Protein AF-A0A7V5FPJ2-F1 (afdb_monomer)

Nearest PDB structures (foldseek):
  6b4i-assembly2_A  TM=3.600E-01  e=8.249E+0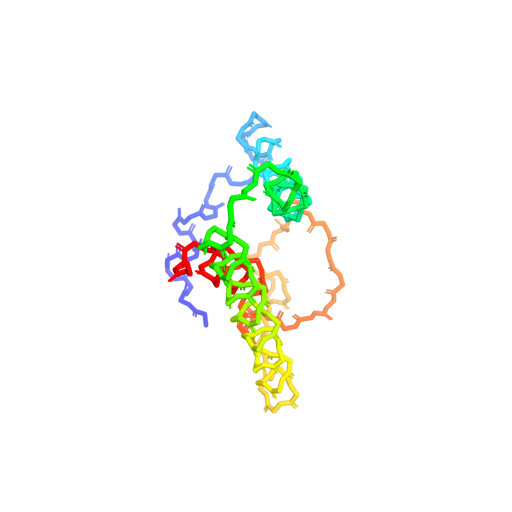0  Homo sapiens

Sequence (111 aa):
MNVILFTWLHEGAGDQPVLDFLSVIAAELTPYLVIACMAIFWFTADHKGKKILLEGAAVVVFGLLVNQLITFFYFHPRPYMMGLCNPLIPHGPETSFPSDHATLFFGAAFA

Foldseek 3Di:
DPLVVVCVVCVCAPVDVVVLVVVVCCVPCVLVVLVVVLVVCCVVDDPVSVVLSVQLVVQLVVLVVVQVVCQVVDAAWDCVSVVNDDDSDDDDTGGPPPPSVVSSVVSNVVD

Radius of gyration: 16.8 Å; Cα contacts (8 Å, |Δi|>4): 78; chains: 1; bounding box: 38×24×44 Å

Mean predicted aligned error: 3.61 Å

Solvent-accessible surface area (backbone atoms only — not comparable to full-atom values): 6474 Å² total; per-residue (Å²): 133,64,61,71,64,46,50,69,70,48,73,59,67,88,79,36,71,68,62,44,50,51,51,52,48,46,69,66,47,49,66,56,49,53,55,49,50,56,57,55,45,59,77,73,43,53,77,67,50,42,51,36,52,50,51,11,51,49,42,24,54,51,44,53,52,51,36,53,55,45,39,74,80,41,82,34,80,34,60,50,81,71,70,72,48,83,68,94,68,89,75,77,96,55,63,53,41,65,52,66,69,59,39,42,54,52,26,53,70,76,75

pLDDT: mean 93.61, std 4.57, range [59.78, 97.88]

Secondary structure (DSSP, 8-state):
--HHHHHHHHTTTTT-HHHHHHHHHHHHHHHHHHHHHHHHHHHH--HHHHHHHHHHHHHHHHHHHHHHHHHHH---B-GGGGTS---SS---S-B-SS-HHHHHHHHHH--

Structure (mmCIF, N/CA/C/O backbone):
data_AF-A0A7V5FPJ2-F1
#
_entry.id   AF-A0A7V5FPJ2-F1
#
loop_
_atom_site.group_PDB
_atom_site.id
_atom_site.type_symbol
_atom_site.label_atom_id
_atom_site.label_alt_id
_atom_site.label_comp_id
_atom_site.label_asym_id
_atom_site.label_entity_id
_atom_site.label_seq_id
_atom_site.pdbx_PDB_ins_code
_atom_site.Cartn_x
_atom_site.Cartn_y
_atom_site.Cartn_z
_atom_site.occupancy
_atom_site.B_iso_or_equiv
_atom_site.auth_seq_id
_atom_site.auth_comp_id
_atom_site.auth_asym_id
_atom_site.auth_atom_id
_atom_site.pdbx_PDB_model_num
ATOM 1 N N . MET A 1 1 ? -0.888 1.074 -17.060 1.00 85.44 1 MET A N 1
ATOM 2 C CA . MET A 1 1 ? 0.102 1.867 -16.312 1.00 85.44 1 MET A CA 1
ATOM 3 C C . MET A 1 1 ? 0.395 3.121 -17.113 1.00 85.44 1 MET A C 1
ATOM 5 O O . MET A 1 1 ? 0.521 3.021 -18.327 1.00 85.44 1 MET A O 1
ATOM 9 N N . ASN A 1 2 ? 0.478 4.286 -16.468 1.00 92.50 2 ASN A N 1
ATOM 10 C CA . ASN A 1 2 ? 0.911 5.512 -17.136 1.00 92.50 2 ASN A CA 1
ATOM 11 C C . ASN A 1 2 ? 2.446 5.557 -17.147 1.00 92.50 2 ASN A C 1
ATOM 13 O O . ASN A 1 2 ? 3.058 5.801 -16.110 1.00 92.50 2 ASN A O 1
ATOM 17 N N . VAL A 1 3 ? 3.048 5.281 -18.305 1.00 92.75 3 VAL A N 1
ATOM 18 C CA . VAL A 1 3 ? 4.508 5.172 -18.443 1.00 92.75 3 VAL A CA 1
ATOM 19 C C . VAL A 1 3 ? 5.196 6.510 -18.182 1.00 92.75 3 VAL A C 1
ATOM 21 O O . VAL A 1 3 ? 6.197 6.519 -17.484 1.00 92.75 3 VAL A O 1
ATOM 24 N N . ILE A 1 4 ? 4.632 7.628 -18.652 1.00 94.00 4 ILE A N 1
ATOM 25 C CA . ILE A 1 4 ? 5.223 8.968 -18.479 1.00 94.00 4 ILE A CA 1
ATOM 26 C C . ILE A 1 4 ? 5.321 9.326 -16.993 1.00 94.00 4 ILE A C 1
ATOM 28 O O . ILE A 1 4 ? 6.367 9.760 -16.514 1.00 94.00 4 ILE A O 1
ATOM 32 N N . LEU A 1 5 ? 4.230 9.120 -16.251 1.00 93.25 5 LEU A N 1
ATOM 33 C CA . LEU A 1 5 ? 4.215 9.389 -14.814 1.00 93.25 5 LEU A CA 1
ATOM 34 C C . LEU A 1 5 ? 5.161 8.446 -14.061 1.00 93.25 5 LEU A C 1
ATOM 36 O O . LEU A 1 5 ? 5.866 8.878 -13.153 1.00 93.25 5 LEU A O 1
ATOM 40 N N . PHE A 1 6 ? 5.188 7.169 -14.450 1.00 94.00 6 PHE A N 1
ATOM 41 C CA . PHE A 1 6 ? 6.094 6.190 -13.861 1.00 94.00 6 PHE A CA 1
ATOM 42 C C . PHE A 1 6 ? 7.561 6.581 -14.063 1.00 94.00 6 PHE A C 1
ATOM 44 O O . PHE A 1 6 ? 8.308 6.595 -13.092 1.00 94.00 6 PHE A O 1
ATOM 51 N N . THR A 1 7 ? 7.970 6.936 -15.286 1.00 92.00 7 THR A N 1
ATOM 52 C CA . THR A 1 7 ? 9.364 7.299 -15.577 1.00 92.00 7 THR A CA 1
ATOM 53 C C . THR A 1 7 ? 9.798 8.532 -14.798 1.00 92.00 7 THR A C 1
ATOM 55 O O . THR A 1 7 ? 10.891 8.525 -14.253 1.00 92.00 7 THR A O 1
ATOM 58 N N . TRP A 1 8 ? 8.927 9.539 -14.668 1.00 92.44 8 TRP A N 1
ATOM 59 C CA . TRP A 1 8 ? 9.228 10.741 -13.885 1.00 92.44 8 TRP A CA 1
ATOM 60 C C . TRP A 1 8 ? 9.426 10.441 -12.390 1.00 92.44 8 TRP A C 1
ATOM 62 O O . TRP A 1 8 ? 10.314 11.001 -11.759 1.00 92.44 8 TRP A O 1
ATOM 72 N N 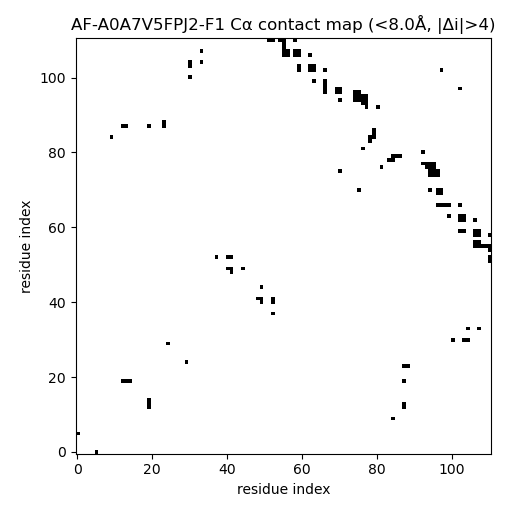. LEU A 1 9 ? 8.630 9.530 -11.817 1.00 90.31 9 LEU A N 1
ATOM 73 C CA . LEU A 1 9 ? 8.780 9.116 -10.416 1.00 90.31 9 LEU A CA 1
ATOM 74 C C . LEU A 1 9 ? 9.978 8.182 -10.191 1.00 90.31 9 LEU A C 1
ATOM 76 O O . LEU A 1 9 ? 10.580 8.207 -9.121 1.00 90.31 9 LEU A O 1
ATOM 80 N N . HIS A 1 10 ? 10.292 7.329 -11.165 1.00 91.19 10 HIS A N 1
ATOM 81 C CA . HIS A 1 10 ? 11.322 6.299 -11.039 1.00 91.19 10 HIS A CA 1
ATOM 82 C C . HIS A 1 10 ? 12.739 6.802 -11.361 1.00 91.19 10 HIS A C 1
ATOM 84 O O . HIS A 1 10 ? 13.696 6.133 -10.996 1.00 91.19 10 HIS A O 1
ATOM 90 N N . GLU A 1 11 ? 12.888 7.967 -12.002 1.00 88.00 11 GLU A N 1
ATOM 91 C CA . GLU A 1 11 ? 14.166 8.493 -12.518 1.00 88.00 11 GLU A CA 1
ATOM 92 C C . GLU A 1 11 ? 15.311 8.542 -11.486 1.00 88.00 11 GLU A C 1
ATOM 94 O O . GLU A 1 11 ? 16.468 8.425 -11.867 1.00 88.00 11 GLU A O 1
ATOM 99 N N . GLY A 1 12 ? 15.010 8.678 -10.189 1.00 83.75 12 GLY A N 1
ATOM 100 C CA . GLY A 1 12 ? 16.017 8.704 -9.118 1.00 83.75 12 GLY A CA 1
ATOM 101 C C . GLY A 1 12 ? 16.215 7.394 -8.345 1.00 83.75 12 GLY A C 1
ATOM 102 O O . GLY A 1 12 ? 16.991 7.381 -7.390 1.00 83.75 12 GLY A O 1
ATOM 103 N N . ALA A 1 13 ? 15.495 6.322 -8.686 1.00 89.81 13 ALA A N 1
ATOM 104 C CA . ALA A 1 13 ? 15.542 5.067 -7.939 1.00 89.81 13 ALA A CA 1
ATOM 105 C C . ALA A 1 13 ? 16.827 4.280 -8.240 1.00 89.81 13 ALA A C 1
ATOM 107 O O . ALA A 1 13 ? 17.144 4.017 -9.398 1.00 89.81 13 ALA A O 1
ATOM 108 N N . GLY A 1 14 ? 17.535 3.850 -7.195 1.00 90.69 14 GLY A N 1
ATOM 109 C CA . GLY A 1 14 ? 18.789 3.092 -7.296 1.00 90.69 14 GLY A CA 1
ATOM 110 C C . GLY A 1 14 ? 20.052 3.958 -7.278 1.00 90.69 14 GLY A C 1
ATOM 111 O O . GLY A 1 14 ? 21.137 3.435 -7.025 1.00 90.69 14 GLY A O 1
ATOM 112 N N . ASP A 1 15 ? 19.909 5.271 -7.476 1.00 92.62 15 ASP A N 1
ATOM 113 C CA . ASP A 1 15 ? 21.008 6.245 -7.458 1.00 92.62 15 ASP A CA 1
ATOM 114 C C . ASP A 1 15 ? 21.033 7.096 -6.173 1.00 92.62 15 ASP A C 1
ATOM 116 O O . ASP A 1 15 ? 21.953 7.891 -5.966 1.00 92.62 15 ASP A O 1
ATOM 120 N N . GLN A 1 16 ? 20.038 6.952 -5.287 1.00 93.31 16 GLN A N 1
ATOM 121 C CA . GLN A 1 16 ? 19.859 7.786 -4.092 1.00 93.31 16 GLN A CA 1
ATOM 122 C C . GLN A 1 16 ? 19.749 6.919 -2.827 1.00 93.31 16 GLN A C 1
ATOM 124 O O . GLN A 1 16 ? 18.652 6.745 -2.291 1.00 93.31 16 GLN A O 1
ATOM 129 N N . PRO A 1 17 ? 20.878 6.439 -2.261 1.00 93.44 17 PRO A N 1
ATOM 130 C CA . PRO A 1 17 ? 20.878 5.384 -1.243 1.00 93.44 17 PRO A CA 1
ATOM 131 C C . PRO A 1 17 ? 19.996 5.657 -0.020 1.00 93.44 17 PRO A C 1
ATOM 133 O O . PRO A 1 17 ? 19.364 4.745 0.506 1.00 93.44 17 PRO A O 1
ATOM 136 N N . VAL A 1 18 ? 19.934 6.911 0.443 1.00 95.56 18 VAL A N 1
ATOM 137 C CA . VAL A 1 18 ? 19.107 7.292 1.599 1.00 95.56 18 VAL A CA 1
ATOM 138 C C . VAL A 1 18 ? 17.619 7.231 1.257 1.00 95.56 18 VAL A C 1
ATOM 140 O O . VAL A 1 18 ? 16.837 6.696 2.039 1.00 95.56 18 VAL A O 1
ATOM 143 N N . LEU A 1 19 ? 17.217 7.761 0.099 1.00 94.75 19 LEU A N 1
ATOM 144 C CA . LEU A 1 19 ? 15.818 7.740 -0.331 1.00 94.75 19 LEU A CA 1
ATOM 145 C C . LEU A 1 19 ? 15.368 6.321 -0.677 1.00 94.75 19 LEU A C 1
ATOM 147 O O . LEU A 1 19 ? 14.262 5.934 -0.303 1.00 94.75 19 LEU A O 1
ATOM 151 N N . ASP A 1 20 ? 16.233 5.536 -1.316 1.00 94.94 20 ASP A N 1
ATOM 152 C CA . ASP A 1 20 ? 15.973 4.133 -1.628 1.00 94.94 20 ASP A CA 1
ATOM 153 C C . ASP A 1 20 ? 15.770 3.328 -0.340 1.00 94.94 20 ASP A C 1
ATOM 155 O O . ASP A 1 20 ? 14.763 2.639 -0.189 1.00 94.94 20 ASP A O 1
ATOM 159 N N . PHE A 1 21 ? 16.665 3.489 0.640 1.00 95.56 21 PHE A N 1
ATOM 160 C CA . PHE A 1 21 ? 16.553 2.840 1.945 1.00 95.56 21 PHE A CA 1
ATOM 161 C C . PHE A 1 21 ? 15.261 3.216 2.680 1.00 95.56 21 PHE A C 1
ATOM 163 O O . PHE A 1 21 ? 14.549 2.338 3.167 1.00 95.56 21 PHE A O 1
ATOM 170 N N . LEU A 1 22 ? 14.924 4.510 2.731 1.00 96.19 22 LEU A N 1
ATOM 171 C CA . LEU A 1 22 ? 13.682 4.974 3.353 1.00 96.19 22 LEU A CA 1
ATOM 172 C C . LEU A 1 22 ? 12.445 4.431 2.630 1.00 96.19 22 LEU A C 1
ATOM 174 O O . LEU A 1 22 ? 11.480 4.054 3.290 1.00 96.19 22 LEU A O 1
ATOM 178 N N . SER A 1 23 ? 12.479 4.356 1.299 1.00 94.31 23 SER A N 1
ATOM 179 C CA . SER A 1 23 ? 11.376 3.832 0.487 1.00 94.31 23 SER A CA 1
ATOM 180 C C . SER A 1 23 ? 11.168 2.335 0.711 1.00 94.31 23 SER A C 1
ATOM 182 O O . SER A 1 23 ? 10.029 1.897 0.869 1.00 94.31 23 SER A O 1
ATOM 184 N N . VAL A 1 24 ? 12.254 1.558 0.789 1.00 95.75 24 VAL A N 1
ATOM 185 C CA . VAL A 1 24 ? 12.203 0.119 1.087 1.00 95.75 24 VAL A CA 1
ATOM 186 C C . VAL A 1 24 ? 11.661 -0.121 2.493 1.00 95.75 24 VAL A C 1
ATOM 188 O O . VAL A 1 24 ? 10.699 -0.869 2.654 1.00 95.75 24 VAL A O 1
ATOM 191 N N . ILE A 1 25 ? 12.202 0.572 3.503 1.00 96.69 25 ILE A N 1
ATOM 192 C CA . ILE A 1 25 ? 11.703 0.452 4.880 1.00 96.69 25 ILE A CA 1
ATOM 193 C C . ILE A 1 25 ? 10.237 0.850 4.964 1.00 96.69 25 ILE A C 1
ATOM 195 O O . ILE A 1 25 ? 9.461 0.158 5.617 1.00 96.69 25 ILE A O 1
ATOM 199 N N . ALA A 1 26 ? 9.836 1.942 4.314 1.00 95.50 26 ALA A N 1
ATOM 200 C CA . ALA A 1 26 ? 8.443 2.351 4.301 1.00 95.50 26 ALA A CA 1
ATOM 201 C C . ALA A 1 26 ? 7.561 1.252 3.693 1.00 95.50 26 ALA A C 1
ATOM 203 O O . ALA A 1 26 ? 6.574 0.867 4.315 1.00 95.50 26 ALA A O 1
ATOM 204 N N . ALA A 1 27 ? 7.926 0.699 2.534 1.00 94.56 27 ALA A N 1
ATOM 205 C CA . ALA A 1 27 ? 7.145 -0.335 1.859 1.00 94.56 27 ALA A CA 1
ATOM 206 C C . ALA A 1 27 ? 7.007 -1.630 2.681 1.00 94.56 27 ALA A C 1
ATOM 208 O O . ALA A 1 27 ? 5.928 -2.229 2.696 1.00 94.56 27 ALA A O 1
ATOM 209 N N . GLU A 1 28 ? 8.064 -2.048 3.382 1.00 95.12 28 GLU A N 1
ATOM 210 C CA . GLU A 1 28 ? 8.045 -3.271 4.190 1.00 95.12 28 GLU A CA 1
ATOM 211 C C . GLU A 1 28 ? 7.397 -3.065 5.563 1.00 95.12 28 GLU A C 1
ATOM 213 O O . GLU A 1 28 ? 6.606 -3.900 5.989 1.00 95.12 28 GLU A O 1
ATOM 218 N N . LEU A 1 29 ? 7.688 -1.964 6.262 1.00 96.12 29 LEU A N 1
ATOM 219 C CA . LEU A 1 29 ? 7.291 -1.772 7.660 1.00 96.12 29 LEU A CA 1
ATOM 220 C C . LEU A 1 29 ? 5.854 -1.255 7.818 1.00 96.12 29 LEU A C 1
ATOM 222 O O . LEU A 1 29 ? 5.160 -1.623 8.768 1.00 96.12 29 LEU A O 1
ATOM 226 N N . THR A 1 30 ? 5.393 -0.384 6.918 1.00 94.12 30 THR A N 1
ATOM 227 C CA . THR A 1 30 ? 4.127 0.343 7.115 1.00 94.12 30 THR A CA 1
ATOM 228 C C . THR A 1 30 ? 2.870 -0.536 7.165 1.00 94.12 30 THR A C 1
ATOM 230 O O . THR A 1 30 ? 2.012 -0.228 7.997 1.00 94.12 30 THR A O 1
ATOM 233 N N . PRO A 1 31 ? 2.732 -1.653 6.415 1.00 94.81 31 PRO A N 1
ATOM 234 C CA . PRO A 1 31 ? 1.587 -2.551 6.589 1.00 94.81 31 PRO A CA 1
ATOM 235 C C . PRO A 1 31 ? 1.500 -3.125 8.008 1.00 94.81 31 PRO A C 1
ATOM 237 O O . PRO A 1 31 ? 0.424 -3.153 8.609 1.00 94.81 31 PRO A O 1
ATOM 240 N N . TYR A 1 32 ? 2.642 -3.514 8.585 1.00 95.69 32 TYR A N 1
ATOM 241 C CA . TYR A 1 32 ? 2.702 -4.023 9.956 1.00 95.69 32 TYR A CA 1
ATOM 242 C C . TYR A 1 32 ? 2.378 -2.939 10.981 1.00 95.69 32 TYR A C 1
ATOM 244 O O . TYR A 1 32 ? 1.699 -3.221 11.967 1.00 95.69 32 TYR A O 1
ATOM 252 N N . LEU A 1 33 ? 2.810 -1.695 10.741 1.00 95.75 33 LEU A N 1
ATOM 253 C CA . LEU A 1 33 ? 2.463 -0.565 11.605 1.00 95.75 33 LEU A CA 1
ATOM 254 C C . LEU A 1 33 ? 0.958 -0.307 11.629 1.00 95.75 33 LEU A C 1
ATOM 256 O O . LEU A 1 33 ? 0.415 -0.089 12.706 1.00 95.75 33 LEU A O 1
ATOM 260 N N . VAL A 1 34 ? 0.267 -0.378 10.486 1.00 94.69 34 VAL A N 1
ATOM 261 C CA . VAL A 1 34 ? -1.198 -0.222 10.444 1.00 94.69 34 VAL A CA 1
ATOM 262 C C . VAL A 1 34 ? -1.877 -1.286 11.304 1.00 94.69 34 VAL A C 1
ATOM 264 O O . VAL A 1 34 ? -2.680 -0.950 12.175 1.00 94.69 34 VAL A O 1
ATOM 267 N N . ILE A 1 35 ? -1.502 -2.557 11.129 1.00 93.81 35 ILE A N 1
ATOM 268 C CA . ILE A 1 35 ? -2.067 -3.672 11.903 1.00 93.81 35 ILE A CA 1
ATOM 269 C C . ILE A 1 35 ? -1.779 -3.499 13.401 1.00 93.81 35 ILE A C 1
ATOM 271 O O . ILE A 1 35 ? -2.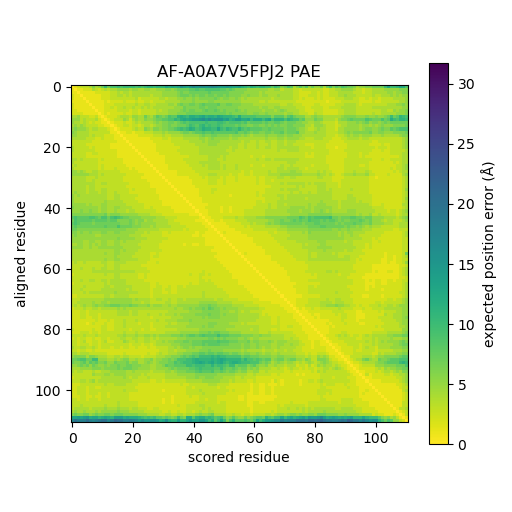682 -3.645 14.227 1.00 93.81 35 ILE A O 1
ATOM 275 N N . ALA A 1 36 ? -0.542 -3.148 13.763 1.00 95.75 36 ALA A N 1
ATOM 276 C CA . ALA A 1 36 ? -0.148 -2.923 15.149 1.00 95.75 36 ALA A CA 1
ATOM 277 C C . ALA A 1 36 ? -0.912 -1.751 15.780 1.00 95.75 36 ALA A C 1
ATOM 279 O O . ALA A 1 36 ? -1.414 -1.885 16.893 1.00 95.75 36 ALA A O 1
ATOM 280 N N . CYS A 1 37 ? -1.065 -0.630 15.070 1.00 94.75 37 CYS A N 1
ATOM 281 C CA . CYS A 1 37 ? -1.843 0.518 15.533 1.00 94.75 37 CYS A CA 1
ATOM 282 C C . CYS A 1 37 ? -3.304 0.141 15.788 1.00 94.75 37 CYS A C 1
ATOM 284 O O . CYS A 1 37 ? -3.827 0.440 16.860 1.00 94.75 37 CYS A O 1
ATOM 286 N N . MET A 1 38 ? -3.953 -0.563 14.855 1.00 94.12 38 MET A N 1
ATOM 287 C CA . MET A 1 38 ? -5.332 -1.029 15.042 1.00 94.12 38 MET A CA 1
ATOM 288 C C . MET A 1 38 ? -5.455 -1.966 16.251 1.00 94.12 38 MET A C 1
ATOM 290 O O . MET A 1 38 ? -6.379 -1.824 17.053 1.00 94.12 38 MET A O 1
ATOM 294 N N . ALA A 1 39 ? -4.497 -2.882 16.425 1.00 95.31 39 ALA A N 1
ATOM 295 C CA . ALA A 1 39 ? -4.462 -3.798 17.561 1.00 95.31 39 ALA A CA 1
ATOM 296 C C . ALA A 1 39 ? -4.242 -3.070 18.897 1.00 95.31 39 ALA A C 1
ATOM 298 O O . ALA A 1 39 ? -4.912 -3.379 19.876 1.00 95.31 39 ALA A O 1
ATOM 299 N N . ILE A 1 40 ? -3.346 -2.082 18.954 1.00 96.25 40 ILE A N 1
ATOM 300 C CA . ILE A 1 40 ? -3.098 -1.283 20.163 1.00 96.25 40 ILE A CA 1
ATOM 301 C C . ILE A 1 40 ? -4.334 -0.448 20.507 1.00 96.25 40 ILE A C 1
ATOM 303 O O . ILE A 1 40 ? -4.787 -0.464 21.655 1.00 96.25 40 ILE A O 1
ATOM 307 N N . PHE A 1 41 ? -4.920 0.238 19.520 1.00 95.38 41 PHE A N 1
ATOM 308 C CA . PHE A 1 41 ? -6.112 1.056 19.736 1.00 95.38 41 PHE A CA 1
ATOM 309 C C . PHE A 1 41 ? -7.324 0.231 20.154 1.00 95.38 41 PHE A C 1
ATOM 311 O O . PHE A 1 41 ? -8.162 0.729 20.897 1.00 95.38 41 PHE A O 1
ATOM 318 N N . TRP A 1 42 ? -7.404 -1.046 19.784 1.00 96.12 42 TRP A N 1
ATOM 319 C CA . TRP A 1 42 ? -8.465 -1.928 20.267 1.00 96.12 42 TRP A CA 1
ATOM 320 C C . TRP A 1 42 ? -8.522 -2.032 21.802 1.00 96.12 42 TRP A C 1
ATOM 322 O O . TRP A 1 42 ? -9.610 -2.134 22.379 1.00 96.12 42 TRP A O 1
ATOM 332 N N . PHE A 1 43 ? -7.369 -1.994 22.477 1.00 96.50 43 PHE A N 1
ATOM 333 C CA . PHE A 1 43 ? -7.298 -2.111 23.937 1.00 96.50 43 PHE A CA 1
ATOM 334 C C . PHE A 1 43 ? -7.553 -0.792 24.668 1.00 96.50 43 PHE A C 1
ATOM 336 O O . PHE A 1 43 ? -7.949 -0.819 25.831 1.00 96.50 43 PHE A O 1
ATOM 343 N N . THR A 1 44 ? -7.354 0.347 24.004 1.00 95.88 44 THR A N 1
ATOM 344 C CA . THR A 1 44 ? -7.490 1.679 24.612 1.00 95.88 44 THR A CA 1
ATOM 345 C C . THR A 1 44 ? -8.758 2.422 24.187 1.00 95.88 44 THR A C 1
ATOM 347 O O . THR A 1 44 ? -9.183 3.335 24.891 1.00 95.88 44 THR A O 1
ATOM 350 N N . ALA A 1 45 ? -9.386 2.034 23.073 1.00 95.75 45 ALA A N 1
ATOM 351 C CA . ALA A 1 45 ? -10.578 2.683 22.541 1.00 95.75 45 ALA A CA 1
ATOM 352 C C . ALA A 1 45 ? -11.847 2.385 23.356 1.00 95.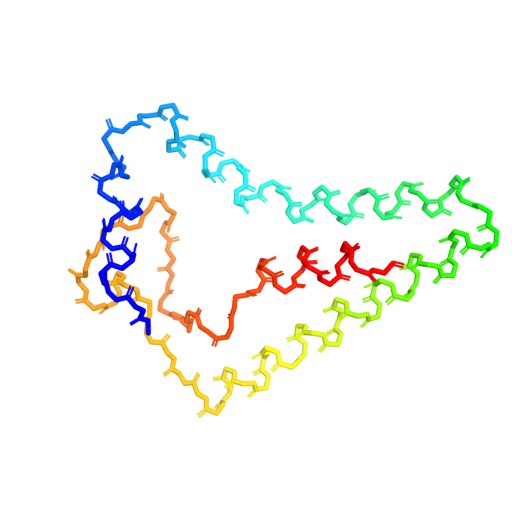75 45 ALA A C 1
ATOM 354 O O . ALA A 1 45 ? -12.057 1.283 23.873 1.00 95.75 45 ALA A O 1
ATOM 355 N N . ASP A 1 46 ? -12.741 3.372 23.394 1.00 96.75 46 ASP A N 1
ATOM 356 C CA . ASP A 1 46 ? -14.104 3.233 23.893 1.00 96.75 46 ASP A CA 1
ATOM 357 C C . ASP A 1 46 ? -14.998 2.464 22.894 1.00 96.75 46 ASP A C 1
ATOM 359 O O . ASP A 1 46 ? -14.564 2.035 21.823 1.00 96.75 46 ASP A O 1
ATOM 363 N N . HIS A 1 47 ? -16.278 2.270 23.226 1.00 96.06 47 HIS A N 1
ATOM 364 C CA . HIS A 1 47 ? -17.200 1.527 22.358 1.00 96.06 47 HIS A CA 1
ATOM 365 C C . HIS A 1 47 ? -17.305 2.137 20.948 1.00 96.06 47 HIS A C 1
ATOM 367 O O . HIS A 1 47 ? -17.407 1.411 19.958 1.00 96.06 47 HIS A O 1
ATOM 373 N N . LYS A 1 48 ? -17.281 3.472 20.838 1.00 95.19 48 LYS A N 1
ATOM 374 C CA . LYS A 1 48 ? -17.360 4.158 19.546 1.00 95.19 48 LYS A CA 1
ATOM 375 C C . LYS A 1 48 ? -16.089 3.931 18.727 1.00 95.19 48 LYS A C 1
ATOM 377 O O . LYS A 1 48 ? -16.195 3.567 17.559 1.00 95.19 48 LYS A O 1
ATOM 382 N N . GLY A 1 49 ? -14.912 4.079 19.333 1.00 95.06 49 GLY A N 1
ATOM 383 C CA . GLY A 1 49 ? -13.632 3.833 18.670 1.00 95.06 49 GLY A CA 1
ATOM 384 C C . GLY A 1 49 ? -13.472 2.380 18.223 1.00 95.06 49 GLY A C 1
ATOM 385 O O . GLY A 1 49 ? -13.030 2.131 17.108 1.00 95.06 49 GLY A O 1
ATOM 386 N N . LYS A 1 50 ? -13.928 1.406 19.021 1.00 96.00 50 LYS A N 1
ATOM 387 C CA . LYS A 1 50 ? -13.930 -0.010 18.610 1.00 96.00 50 LYS A CA 1
ATOM 388 C C . LYS A 1 50 ? -14.816 -0.276 17.394 1.00 96.00 50 LYS A C 1
ATOM 390 O O . LYS A 1 50 ? -14.435 -1.072 16.542 1.00 96.00 50 LYS A O 1
ATOM 395 N N . LYS A 1 51 ? -15.970 0.393 17.290 1.00 95.56 51 LYS A N 1
ATOM 396 C CA . LYS A 1 51 ? -16.837 0.296 16.105 1.00 95.56 51 LYS A CA 1
ATOM 397 C C . LYS A 1 51 ? -16.124 0.813 14.854 1.00 95.56 51 LYS A C 1
ATOM 399 O O . LYS A 1 51 ? -16.135 0.122 13.846 1.00 95.56 51 LYS A O 1
ATOM 404 N N . ILE A 1 52 ? -15.450 1.959 14.962 1.00 94.69 52 ILE A N 1
ATOM 405 C CA . ILE A 1 52 ? -14.649 2.549 13.877 1.00 94.69 52 ILE A CA 1
ATOM 406 C C . ILE A 1 52 ? -13.524 1.597 13.447 1.00 94.69 52 ILE A C 1
ATOM 408 O O . ILE A 1 52 ? -13.390 1.291 12.268 1.00 94.69 52 ILE A O 1
ATOM 412 N N . LEU A 1 53 ? -12.769 1.041 14.402 1.00 95.44 53 LEU A N 1
ATOM 413 C CA . LEU A 1 53 ? -11.705 0.073 14.109 1.00 95.44 53 LEU A CA 1
ATOM 414 C C . LEU A 1 53 ? -12.227 -1.170 13.370 1.00 95.44 53 LEU A C 1
ATOM 416 O O . LEU A 1 53 ? -11.565 -1.658 12.455 1.00 95.44 53 LEU A O 1
ATOM 420 N N . LEU A 1 54 ? -13.406 -1.680 13.746 1.00 95.38 54 LEU A N 1
ATOM 421 C CA . LEU A 1 54 ? -14.034 -2.819 13.069 1.00 95.38 54 LEU A CA 1
ATOM 422 C C . LEU A 1 54 ? -14.527 -2.465 11.665 1.00 95.38 54 LEU A C 1
ATOM 424 O O . LEU A 1 54 ? -14.354 -3.265 10.750 1.00 95.38 54 LEU A O 1
ATOM 428 N N . GLU A 1 55 ? -15.123 -1.287 11.490 1.00 94.88 55 GLU A N 1
ATOM 429 C CA . GLU A 1 55 ? -15.551 -0.784 10.182 1.00 94.88 55 GLU A CA 1
ATOM 430 C C . GLU A 1 55 ? -14.344 -0.617 9.251 1.00 94.88 55 GLU A C 1
ATOM 432 O O . GLU A 1 55 ? -14.372 -1.122 8.131 1.00 94.88 55 GLU A O 1
ATOM 437 N N . GLY A 1 56 ? -13.239 -0.044 9.737 1.00 95.12 56 GLY A N 1
ATOM 438 C CA . GLY A 1 56 ? -11.997 0.078 8.970 1.00 95.12 56 GLY A CA 1
ATOM 439 C C . GLY A 1 56 ? -11.373 -1.257 8.617 1.00 95.12 56 GLY A C 1
ATOM 440 O O . GLY A 1 56 ? -11.013 -1.482 7.462 1.00 95.12 56 GLY A O 1
ATOM 441 N N . ALA A 1 57 ? -11.325 -2.190 9.568 1.00 95.19 57 ALA A N 1
ATOM 442 C CA . ALA A 1 57 ? -10.873 -3.549 9.287 1.00 95.19 57 ALA A CA 1
ATOM 443 C C . ALA A 1 57 ? -11.749 -4.217 8.213 1.00 95.19 57 ALA A C 1
ATOM 445 O O . ALA A 1 57 ? -11.224 -4.847 7.295 1.00 95.19 57 ALA A O 1
ATOM 446 N N . ALA A 1 58 ? -13.073 -4.049 8.288 1.00 96.12 58 ALA A N 1
ATOM 447 C CA . ALA A 1 58 ? -14.001 -4.596 7.305 1.00 96.12 58 ALA A CA 1
ATOM 448 C C . ALA A 1 58 ? -13.808 -3.972 5.914 1.00 96.12 58 ALA A C 1
ATOM 450 O O . ALA A 1 58 ? -13.799 -4.705 4.926 1.00 96.12 58 ALA A O 1
ATOM 451 N N . VAL A 1 59 ? -13.599 -2.653 5.826 1.00 96.44 59 VAL A N 1
ATOM 452 C CA . VAL A 1 59 ? -13.320 -1.949 4.562 1.00 96.44 59 VAL A CA 1
ATOM 453 C C . VAL A 1 59 ? -12.009 -2.430 3.945 1.00 96.44 59 VAL A C 1
ATOM 455 O O . VAL A 1 59 ? -11.985 -2.730 2.754 1.00 96.44 59 VAL A O 1
ATOM 458 N N . VAL A 1 60 ? -10.941 -2.563 4.738 1.00 96.56 60 VAL A N 1
ATOM 459 C CA . VAL A 1 60 ? -9.651 -3.096 4.270 1.00 96.56 60 VAL A CA 1
ATOM 460 C C . VAL A 1 60 ? -9.814 -4.511 3.723 1.00 96.56 60 VAL A C 1
ATOM 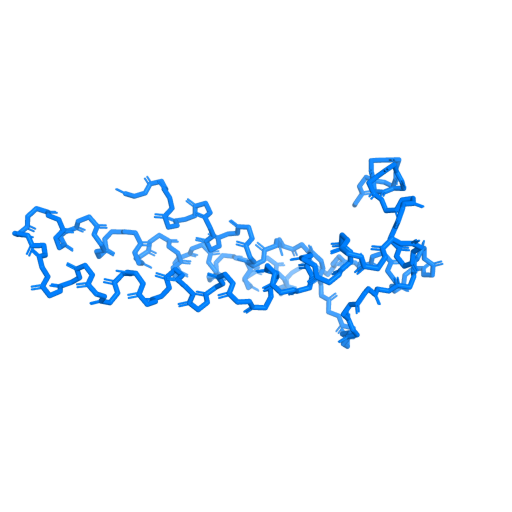462 O O . VAL A 1 60 ? -9.403 -4.784 2.597 1.00 96.56 60 VAL A O 1
ATOM 465 N N . VAL A 1 61 ? -10.440 -5.408 4.491 1.00 96.94 61 VAL A N 1
ATOM 466 C CA . VAL A 1 61 ? -10.647 -6.803 4.074 1.00 96.94 61 VAL A CA 1
ATOM 467 C C . VAL A 1 61 ? -11.480 -6.863 2.799 1.00 96.94 61 VAL A C 1
ATOM 469 O O . VAL A 1 61 ? -11.106 -7.550 1.851 1.00 96.94 61 VAL A O 1
ATOM 472 N N . PHE A 1 62 ? -12.583 -6.119 2.742 1.00 97.50 62 PHE A N 1
ATOM 473 C CA . PHE A 1 62 ? -13.433 -6.071 1.559 1.00 97.50 62 PHE A CA 1
ATOM 474 C C . PHE A 1 62 ? -12.685 -5.516 0.340 1.00 97.50 62 PHE A C 1
ATOM 476 O O . PHE A 1 62 ? -12.751 -6.105 -0.736 1.00 97.50 62 PHE A O 1
ATOM 483 N N . GLY A 1 63 ? -11.924 -4.433 0.508 1.00 96.88 63 GLY A N 1
ATOM 484 C CA . GLY A 1 63 ? -11.105 -3.848 -0.550 1.00 96.88 63 GLY A CA 1
ATOM 485 C C . GLY A 1 63 ? -10.070 -4.831 -1.098 1.00 96.88 63 GLY A C 1
ATOM 486 O O . GLY A 1 63 ? -9.956 -4.979 -2.311 1.00 96.88 63 GLY A O 1
ATOM 487 N N . LEU A 1 64 ? -9.362 -5.556 -0.228 1.00 96.88 64 LEU A N 1
ATOM 488 C CA . LEU A 1 64 ? -8.382 -6.567 -0.645 1.00 96.88 64 LEU A CA 1
ATOM 489 C C . LEU A 1 64 ? -9.041 -7.768 -1.342 1.00 96.88 64 LEU A C 1
ATOM 491 O O . LEU A 1 64 ? -8.495 -8.292 -2.311 1.00 96.88 64 LEU A O 1
ATOM 495 N N . LEU A 1 65 ? -10.241 -8.177 -0.918 1.00 97.88 65 LEU A N 1
ATOM 496 C CA . LEU A 1 65 ? -11.015 -9.195 -1.637 1.00 97.88 65 LEU A CA 1
ATOM 497 C C . LEU A 1 65 ? -11.391 -8.722 -3.046 1.00 97.88 65 LEU A C 1
ATOM 499 O O . LEU A 1 65 ? -11.262 -9.481 -4.005 1.00 97.88 65 LEU A O 1
ATOM 503 N N . VAL A 1 66 ? -11.811 -7.463 -3.191 1.00 97.31 66 VAL A N 1
ATOM 504 C CA . VAL A 1 66 ? -12.096 -6.864 -4.501 1.00 97.31 66 VAL A CA 1
ATOM 505 C C . VAL A 1 66 ? -10.828 -6.774 -5.354 1.00 97.31 66 VAL A C 1
ATOM 507 O O . VAL A 1 66 ? -10.884 -7.139 -6.528 1.00 97.31 66 VAL A O 1
ATOM 510 N N . ASN A 1 67 ? -9.681 -6.381 -4.783 1.00 96.69 67 ASN A N 1
ATOM 511 C CA . ASN A 1 67 ? -8.389 -6.421 -5.477 1.00 96.69 67 ASN A CA 1
ATOM 512 C C . ASN A 1 67 ? -8.114 -7.822 -6.032 1.00 96.69 67 ASN A C 1
ATOM 514 O O . ASN A 1 67 ? -7.845 -7.962 -7.223 1.00 96.69 67 ASN A O 1
ATOM 518 N N . GLN A 1 68 ? -8.243 -8.858 -5.198 1.00 95.50 68 GLN A N 1
ATOM 519 C CA . GLN A 1 68 ? -7.972 -10.238 -5.599 1.00 95.50 68 GLN A CA 1
ATOM 520 C C . GLN A 1 68 ? -8.917 -10.724 -6.705 1.00 95.50 68 GLN A C 1
ATOM 522 O O . GLN A 1 68 ? -8.488 -11.419 -7.629 1.00 95.50 68 GLN A O 1
ATOM 527 N N . LEU A 1 69 ? -10.194 -10.340 -6.643 1.00 97.12 69 LEU A N 1
ATOM 528 C CA . LEU A 1 69 ? -11.156 -10.630 -7.704 1.00 97.12 69 LEU A CA 1
ATOM 529 C C . LEU A 1 69 ? -10.767 -9.941 -9.015 1.00 97.12 69 LEU A C 1
ATOM 531 O O . LEU A 1 69 ? -10.795 -10.580 -10.061 1.00 97.12 69 LEU A O 1
ATOM 535 N N . ILE A 1 70 ? -10.359 -8.669 -8.977 1.00 96.62 70 ILE A N 1
ATOM 536 C CA . ILE A 1 70 ? -9.897 -7.955 -10.176 1.00 96.62 70 ILE A CA 1
ATOM 537 C C . ILE A 1 70 ? -8.658 -8.643 -10.756 1.00 96.62 70 ILE A C 1
ATOM 539 O O . ILE A 1 70 ? -8.634 -8.917 -11.953 1.00 96.62 70 ILE A O 1
ATOM 543 N N . THR A 1 71 ? -7.678 -8.992 -9.920 1.00 94.38 71 THR A N 1
ATOM 544 C CA . THR A 1 71 ? -6.458 -9.712 -10.317 1.00 94.38 71 THR A CA 1
ATOM 545 C C . THR A 1 71 ? -6.757 -11.025 -11.037 1.00 94.38 71 THR A C 1
ATOM 547 O O . THR A 1 71 ? -6.047 -11.390 -11.973 1.00 94.38 71 THR A O 1
ATOM 550 N N . PHE A 1 72 ? -7.818 -11.728 -10.634 1.00 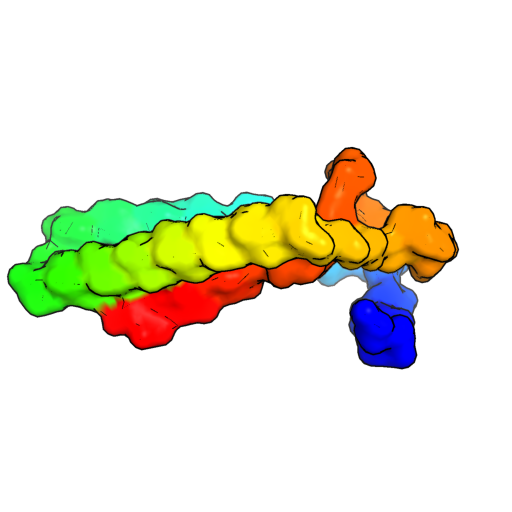93.62 72 PHE A N 1
ATOM 551 C CA . PHE A 1 72 ? -8.226 -12.979 -11.269 1.00 93.62 72 PHE A CA 1
ATOM 552 C C . PHE A 1 72 ? -8.674 -12.789 -12.727 1.00 93.62 72 PHE A C 1
ATOM 554 O O . PHE A 1 72 ? -8.418 -13.650 -13.567 1.00 93.62 72 PHE A O 1
ATOM 561 N N . PHE A 1 73 ? -9.320 -11.663 -13.045 1.00 96.25 73 PHE A N 1
ATOM 562 C CA . PHE A 1 73 ? -9.837 -11.381 -14.390 1.00 96.25 73 PHE A CA 1
ATOM 563 C C . PHE A 1 73 ? -8.939 -10.457 -15.218 1.00 96.25 73 PHE A C 1
ATOM 565 O O . PHE A 1 73 ? -9.062 -10.418 -16.442 1.00 96.25 73 PHE A O 1
ATOM 572 N N . TYR A 1 74 ? -8.053 -9.700 -14.574 1.00 95.12 74 TYR A N 1
ATOM 573 C CA . TYR A 1 74 ? -7.241 -8.677 -15.214 1.00 95.12 74 TYR A CA 1
ATOM 574 C C . TYR A 1 74 ? -5.798 -8.732 -14.721 1.00 95.12 74 TYR A C 1
ATOM 576 O O . TYR A 1 74 ? -5.420 -8.137 -13.712 1.00 95.12 74 TYR A O 1
ATOM 584 N N . PHE A 1 75 ? -4.968 -9.424 -15.495 1.00 95.00 75 PHE A N 1
ATOM 585 C CA . PHE A 1 75 ? -3.530 -9.381 -15.306 1.00 95.00 75 PHE A CA 1
ATOM 586 C C . PHE A 1 75 ? -2.965 -8.079 -15.881 1.00 95.00 75 PHE A C 1
ATOM 588 O O . PHE A 1 75 ? -3.069 -7.822 -17.083 1.00 95.00 75 PHE A O 1
ATOM 595 N N . HIS A 1 76 ? -2.331 -7.270 -15.033 1.00 94.25 76 HIS A N 1
ATOM 596 C CA . HIS A 1 76 ? -1.646 -6.056 -15.456 1.00 94.25 76 HIS A CA 1
ATOM 597 C C . HIS A 1 76 ? -0.148 -6.147 -15.140 1.00 94.25 76 HIS A C 1
ATOM 599 O O . HIS A 1 76 ? 0.206 -6.203 -13.962 1.00 94.25 76 HIS A O 1
ATOM 605 N N . PRO A 1 77 ? 0.751 -6.170 -16.143 1.00 94.25 77 PRO A N 1
ATOM 606 C CA . PRO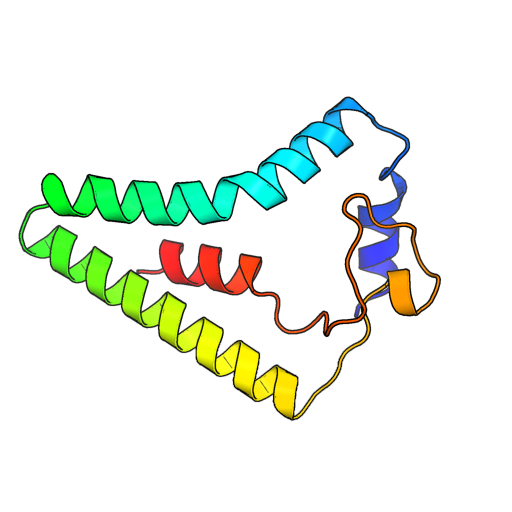 A 1 77 ? 2.174 -6.374 -15.896 1.00 94.25 77 PRO A CA 1
ATOM 607 C C . PRO A 1 77 ? 2.792 -5.193 -15.141 1.00 94.25 77 PRO A C 1
ATOM 609 O O . PRO A 1 77 ? 2.517 -4.027 -15.436 1.00 94.25 77 PRO A O 1
ATOM 612 N N . ARG A 1 78 ? 3.684 -5.499 -14.194 1.00 94.69 78 ARG A N 1
ATOM 613 C CA . ARG A 1 78 ? 4.509 -4.498 -13.501 1.00 94.69 78 ARG A CA 1
ATOM 614 C C . ARG A 1 78 ? 5.558 -3.889 -14.441 1.00 94.69 78 ARG A C 1
ATOM 616 O O . ARG A 1 78 ? 5.974 -4.551 -15.392 1.00 94.69 78 ARG A O 1
ATOM 623 N N . PRO A 1 79 ? 6.047 -2.665 -14.169 1.00 93.75 79 PRO A N 1
ATOM 624 C CA . PRO A 1 79 ? 7.037 -2.016 -15.030 1.00 93.75 79 PRO A CA 1
ATOM 625 C C . PRO A 1 79 ? 8.308 -2.853 -15.256 1.00 93.75 79 PRO A C 1
ATOM 627 O O . PRO A 1 79 ? 8.759 -2.962 -16.396 1.00 93.75 79 PRO A O 1
ATOM 630 N N . TYR A 1 80 ? 8.827 -3.534 -14.226 1.00 93.62 80 TYR A N 1
ATOM 631 C CA . TYR A 1 80 ? 10.015 -4.389 -14.374 1.00 93.62 80 TYR A CA 1
ATOM 632 C C . TYR A 1 80 ? 9.772 -5.592 -15.302 1.00 93.62 80 TYR A C 1
ATOM 634 O O . TYR A 1 80 ? 10.676 -6.019 -16.012 1.00 93.62 80 TYR A O 1
ATOM 642 N N . MET A 1 81 ? 8.539 -6.115 -15.363 1.00 94.31 81 MET A N 1
ATOM 643 C CA . MET A 1 81 ? 8.183 -7.232 -16.250 1.00 94.31 81 MET A CA 1
ATOM 644 C C . MET A 1 81 ? 8.203 -6.828 -17.726 1.00 94.31 81 MET A C 1
ATOM 646 O O . MET A 1 81 ? 8.349 -7.677 -18.599 1.00 94.31 81 MET A O 1
ATOM 650 N N . MET A 1 82 ? 8.052 -5.532 -17.999 1.00 93.56 82 MET A N 1
ATOM 651 C CA . MET A 1 82 ? 8.160 -4.948 -19.335 1.00 93.56 82 MET A CA 1
ATOM 652 C C . MET A 1 82 ? 9.585 -4.465 -19.647 1.00 93.56 82 MET A C 1
ATOM 654 O O . MET A 1 82 ? 9.795 -3.839 -20.681 1.00 93.56 82 MET A O 1
ATOM 658 N N . GLY A 1 83 ? 10.557 -4.714 -18.760 1.00 92.44 83 GLY A N 1
ATOM 659 C CA . GLY A 1 83 ? 11.935 -4.240 -18.915 1.00 92.44 83 GLY A CA 1
ATOM 660 C C . GLY A 1 83 ? 12.097 -2.727 -18.743 1.00 92.44 83 GLY A C 1
ATOM 661 O O . GLY A 1 83 ? 13.078 -2.168 -19.222 1.00 92.44 83 GLY A O 1
ATOM 662 N N . LEU A 1 84 ? 11.141 -2.050 -18.093 1.00 92.00 84 LEU A N 1
ATOM 663 C CA . LEU A 1 84 ? 11.160 -0.590 -17.935 1.00 92.00 84 LEU A CA 1
ATOM 664 C C . LEU A 1 84 ? 11.961 -0.115 -16.718 1.00 92.00 84 LEU A C 1
ATOM 666 O O . LEU A 1 84 ? 12.271 1.069 -16.631 1.00 92.00 84 LEU A O 1
ATOM 670 N N . CYS A 1 85 ? 12.255 -0.998 -15.762 1.00 92.12 85 CYS A N 1
ATOM 671 C CA . CYS A 1 85 ? 13.026 -0.662 -14.570 1.00 92.12 85 CYS A CA 1
ATOM 672 C C . CYS A 1 85 ? 13.669 -1.881 -13.907 1.00 92.12 85 CYS A C 1
ATOM 674 O O . CYS A 1 85 ? 13.225 -3.014 -14.102 1.00 92.12 85 CYS A O 1
ATOM 676 N N . ASN A 1 86 ? 14.646 -1.607 -13.040 1.00 91.50 86 ASN A N 1
ATOM 677 C CA . ASN A 1 86 ? 15.101 -2.536 -12.012 1.00 91.50 86 ASN A CA 1
ATOM 678 C C . ASN A 1 86 ? 14.417 -2.161 -10.684 1.00 91.50 86 ASN A C 1
ATOM 680 O O . ASN A 1 86 ? 14.550 -1.019 -10.240 1.00 91.50 86 ASN A O 1
ATOM 684 N N . PRO A 1 87 ? 13.643 -3.059 -10.053 1.00 92.50 87 PRO A N 1
ATOM 685 C CA . PRO A 1 87 ? 12.933 -2.726 -8.825 1.00 92.50 87 PRO A CA 1
ATOM 686 C C . PRO A 1 87 ? 13.892 -2.683 -7.624 1.00 92.50 87 PRO A C 1
ATOM 688 O O . PRO A 1 87 ? 14.780 -3.524 -7.512 1.00 92.50 87 PRO A O 1
ATOM 691 N N . LEU A 1 88 ? 13.667 -1.742 -6.696 1.00 92.69 88 LEU A N 1
ATOM 692 C CA . LEU A 1 88 ? 14.419 -1.658 -5.431 1.00 92.69 88 LEU A CA 1
ATOM 693 C C . LEU A 1 88 ? 14.211 -2.897 -4.547 1.00 92.69 88 LEU A C 1
ATOM 695 O O . LEU A 1 88 ? 15.135 -3.338 -3.870 1.00 92.69 88 LEU A O 1
ATOM 699 N N . ILE A 1 89 ? 12.998 -3.460 -4.573 1.00 92.38 89 ILE A N 1
ATOM 700 C CA . ILE A 1 89 ? 12.643 -4.699 -3.878 1.00 92.38 89 ILE A CA 1
ATOM 701 C C . ILE A 1 89 ? 12.389 -5.780 -4.938 1.00 92.38 89 ILE A C 1
ATOM 703 O O . ILE A 1 89 ? 11.461 -5.638 -5.743 1.00 92.38 89 ILE A O 1
ATOM 707 N N . PRO A 1 90 ? 13.195 -6.854 -4.982 1.00 89.75 90 PRO A N 1
ATOM 708 C CA . PRO A 1 90 ? 12.982 -7.952 -5.915 1.00 89.75 90 PRO A CA 1
ATOM 709 C C . PRO A 1 90 ? 11.664 -8.683 -5.637 1.00 89.75 90 PRO A C 1
ATOM 711 O O . PRO A 1 90 ? 11.419 -9.149 -4.525 1.00 89.75 90 PRO A O 1
ATOM 714 N N . HIS A 1 91 ? 10.840 -8.842 -6.670 1.00 83.88 91 HIS A N 1
ATOM 715 C CA . HIS A 1 91 ? 9.578 -9.575 -6.599 1.00 83.88 91 HIS A CA 1
ATOM 716 C C . HIS A 1 91 ? 9.433 -10.524 -7.788 1.00 83.88 91 HIS A C 1
ATOM 718 O O . HIS A 1 91 ? 9.922 -10.246 -8.884 1.00 83.88 91 HIS A O 1
ATOM 724 N N . GLY A 1 92 ? 8.751 -11.650 -7.566 1.00 88.88 92 GLY A N 1
ATOM 725 C CA . GLY A 1 92 ? 8.353 -12.552 -8.644 1.00 88.88 92 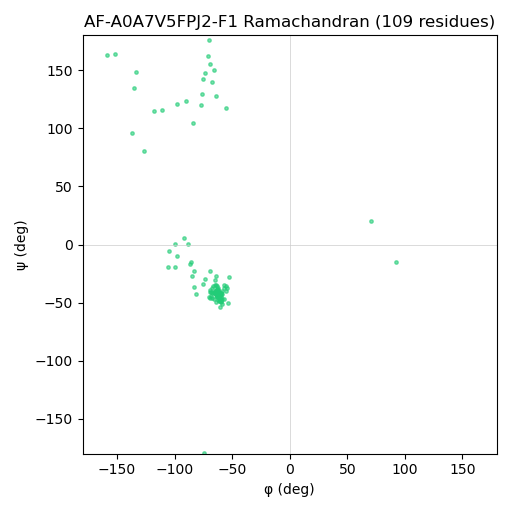GLY A CA 1
ATOM 726 C C . GLY A 1 92 ? 7.245 -11.943 -9.518 1.00 88.88 92 GLY A C 1
ATOM 727 O O . GLY A 1 92 ? 6.580 -11.003 -9.075 1.00 88.88 92 GLY A O 1
ATOM 728 N N . PRO A 1 93 ? 7.026 -12.466 -10.742 1.00 88.50 93 PRO A N 1
ATOM 729 C CA . PRO A 1 93 ? 5.978 -11.993 -11.646 1.00 88.50 93 PRO A CA 1
ATOM 730 C C . PRO A 1 93 ? 4.589 -12.027 -10.999 1.00 88.50 93 PRO A C 1
ATOM 732 O O . PRO A 1 93 ? 4.072 -13.093 -10.675 1.00 88.50 93 PRO A O 1
ATOM 735 N N . GLU A 1 94 ? 3.973 -10.858 -10.852 1.00 90.19 94 GLU A N 1
ATOM 736 C CA . GLU A 1 94 ? 2.634 -10.694 -10.286 1.00 90.19 94 GLU A CA 1
ATOM 737 C C . GLU A 1 94 ? 1.954 -9.448 -10.871 1.00 90.19 94 GLU A C 1
ATOM 739 O O . GLU A 1 94 ? 2.611 -8.585 -11.466 1.00 90.19 94 GLU A O 1
ATOM 744 N N . THR A 1 95 ? 0.631 -9.342 -10.720 1.00 93.25 95 THR A N 1
ATOM 745 C CA . THR A 1 95 ? -0.102 -8.177 -11.234 1.00 93.25 95 THR A CA 1
ATOM 746 C C . THR A 1 95 ? 0.308 -6.897 -10.500 1.00 93.25 95 THR A C 1
ATOM 748 O O . THR A 1 95 ? 0.699 -6.908 -9.329 1.00 93.25 95 THR A O 1
ATOM 751 N N . SER A 1 96 ? 0.232 -5.764 -11.190 1.00 93.12 96 SER A N 1
ATOM 752 C CA . SER A 1 96 ? 0.467 -4.436 -10.619 1.00 93.12 96 SER A CA 1
ATOM 753 C C . SER A 1 96 ? -0.823 -3.704 -10.250 1.00 93.12 96 SER A C 1
ATOM 755 O O . SER A 1 96 ? -0.748 -2.598 -9.714 1.00 93.12 96 SER A O 1
ATOM 757 N N . PHE A 1 97 ? -1.983 -4.231 -10.650 1.00 94.50 97 PHE A N 1
ATOM 758 C CA . PHE A 1 97 ? -3.265 -3.560 -10.480 1.00 94.50 97 PHE A CA 1
ATOM 759 C C . PHE A 1 97 ? -4.336 -4.520 -9.949 1.00 94.50 97 PHE A C 1
ATOM 761 O O . PHE A 1 97 ? -4.503 -5.592 -10.536 1.00 94.50 97 PHE A O 1
ATOM 768 N N . PRO A 1 98 ? -5.124 -4.084 -8.949 1.00 95.88 98 PRO A N 1
ATOM 769 C CA . PRO A 1 98 ? -4.928 -2.872 -8.137 1.00 95.88 98 PRO A CA 1
ATOM 770 C C . PRO A 1 98 ? -3.718 -2.996 -7.188 1.00 95.88 98 PRO A C 1
ATOM 772 O O . PRO A 1 98 ? -3.061 -4.030 -7.150 1.00 95.88 98 PRO A O 1
ATOM 775 N N . SER A 1 99 ? -3.380 -1.933 -6.453 1.00 95.62 99 SER A N 1
ATOM 776 C CA . SER A 1 99 ? -2.286 -1.974 -5.468 1.00 95.62 99 SER A CA 1
ATOM 777 C C . SER A 1 99 ? -2.810 -2.390 -4.095 1.00 95.62 99 SER A C 1
ATOM 779 O O . SER A 1 99 ? -3.675 -1.712 -3.542 1.00 95.62 99 SER A O 1
ATOM 781 N N . ASP A 1 100 ? -2.249 -3.452 -3.518 1.00 95.06 100 ASP A N 1
ATOM 782 C CA . ASP A 1 100 ? -2.651 -3.940 -2.192 1.00 95.06 100 ASP A CA 1
ATOM 783 C C . ASP A 1 100 ? -2.259 -2.979 -1.069 1.00 95.06 100 ASP A C 1
ATOM 785 O O . ASP A 1 100 ? -3.097 -2.654 -0.229 1.00 95.06 100 ASP A O 1
ATOM 789 N N . HIS A 1 101 ? -1.033 -2.441 -1.088 1.00 94.88 101 HIS A N 1
ATOM 790 C CA . HIS A 1 101 ? -0.602 -1.406 -0.139 1.00 94.88 101 HIS A CA 1
ATOM 791 C C . HIS A 1 101 ? -1.514 -0.179 -0.186 1.00 94.88 101 HIS A C 1
ATOM 793 O O . HIS A 1 101 ? -1.960 0.288 0.859 1.00 94.88 101 HIS A O 1
ATOM 799 N N . ALA A 1 102 ? -1.838 0.330 -1.379 1.00 95.56 102 ALA A N 1
ATOM 800 C CA . ALA A 1 102 ? -2.734 1.478 -1.499 1.00 95.56 102 ALA A CA 1
ATOM 801 C C . ALA A 1 102 ? -4.136 1.158 -0.954 1.00 95.56 102 ALA A C 1
ATOM 803 O O . ALA A 1 102 ? -4.688 1.952 -0.193 1.00 95.56 102 ALA A O 1
ATOM 804 N N . THR A 1 103 ? -4.690 -0.012 -1.291 1.00 96.44 103 THR A N 1
ATOM 805 C CA . THR A 1 103 ? -5.990 -0.466 -0.778 1.00 96.44 103 THR A CA 1
ATOM 806 C C . THR A 1 103 ? -5.988 -0.587 0.746 1.00 96.44 103 THR A C 1
ATOM 808 O O . THR A 1 103 ? -6.932 -0.127 1.387 1.00 96.44 103 THR A O 1
ATOM 811 N N . LEU A 1 104 ? -4.917 -1.124 1.341 1.00 96.12 104 LEU A N 1
ATOM 812 C CA . LEU A 1 104 ? -4.745 -1.201 2.792 1.00 96.12 104 LEU A CA 1
ATO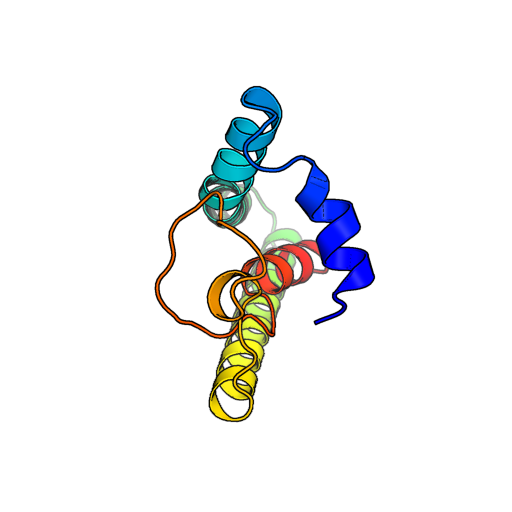M 813 C C . LEU A 1 104 ? -4.741 0.192 3.434 1.00 96.12 104 LEU A C 1
ATOM 815 O O . LEU A 1 104 ? -5.518 0.435 4.355 1.00 96.12 104 LEU A O 1
ATOM 819 N N . PHE A 1 105 ? -3.890 1.110 2.963 1.00 95.31 105 PHE A N 1
ATOM 820 C CA . PHE A 1 105 ? -3.740 2.423 3.600 1.00 95.31 105 PHE A CA 1
ATOM 821 C C . PHE A 1 105 ? -4.983 3.287 3.454 1.00 95.31 105 PHE A C 1
ATOM 823 O O . PHE A 1 105 ? -5.441 3.861 4.439 1.00 95.31 105 PHE A O 1
ATOM 830 N N . PHE A 1 106 ? -5.559 3.366 2.253 1.00 94.88 106 PHE A N 1
ATOM 831 C CA . PHE A 1 106 ? -6.776 4.147 2.059 1.00 94.88 106 PHE A CA 1
ATOM 832 C C . PHE A 1 106 ? -7.965 3.505 2.774 1.00 94.88 106 PHE A C 1
ATOM 834 O O . PHE A 1 106 ? -8.718 4.214 3.434 1.00 94.88 106 PHE A O 1
ATOM 841 N N . GLY A 1 107 ? -8.100 2.177 2.728 1.00 93.50 107 GLY A N 1
ATOM 842 C CA . GLY A 1 107 ? -9.158 1.475 3.452 1.00 93.50 107 GLY A CA 1
ATOM 843 C C . GLY A 1 107 ? -9.088 1.698 4.964 1.00 93.50 107 GLY A C 1
ATOM 844 O O . GLY A 1 107 ? -10.115 1.938 5.590 1.00 93.50 107 GLY A O 1
ATOM 845 N N . ALA A 1 108 ? -7.882 1.681 5.540 1.00 92.00 108 ALA A N 1
ATOM 846 C CA . ALA A 1 108 ? -7.678 1.914 6.967 1.00 92.00 108 ALA A CA 1
ATOM 847 C C . ALA A 1 108 ? -7.844 3.390 7.373 1.00 92.00 108 ALA A C 1
ATOM 849 O O . ALA A 1 108 ? -8.212 3.658 8.511 1.00 92.00 108 ALA A O 1
ATOM 850 N N . ALA A 1 109 ? -7.556 4.341 6.478 1.00 88.88 109 ALA A N 1
ATOM 851 C CA . ALA A 1 109 ? -7.613 5.774 6.776 1.00 88.88 109 ALA A CA 1
ATOM 852 C C . ALA A 1 109 ? -9.014 6.394 6.628 1.00 88.88 109 ALA A C 1
ATOM 854 O O . ALA A 1 109 ? -9.290 7.413 7.259 1.00 88.88 109 ALA A O 1
ATOM 855 N N . PHE A 1 110 ? -9.877 5.831 5.775 1.00 73.75 110 PHE A N 1
ATOM 856 C CA . PHE A 1 110 ? -11.216 6.374 5.496 1.00 73.75 110 PHE A CA 1
ATOM 857 C C . PHE A 1 110 ? -12.324 5.871 6.434 1.00 73.75 110 PHE A C 1
ATOM 859 O O . PHE A 1 110 ? -13.477 6.269 6.259 1.00 73.75 110 PHE A O 1
ATOM 866 N N . ALA A 1 111 ? -11.993 5.019 7.403 1.00 59.78 111 ALA A N 1
ATOM 867 C CA . ALA A 1 111 ? -12.928 4.505 8.401 1.00 59.78 111 ALA A CA 1
ATOM 868 C C . ALA A 1 111 ? -12.797 5.239 9.735 1.00 59.78 111 ALA A C 1
ATOM 870 O O . ALA A 1 111 ? -13.857 5.591 10.301 1.00 59.78 111 ALA A O 1
#